Protein AF-A0A924GG78-F1 (afdb_monomer_lite)

Structure (mmCIF, N/CA/C/O backbone):
data_AF-A0A924GG78-F1
#
_entry.id   AF-A0A924GG78-F1
#
loop_
_atom_site.group_PDB
_atom_site.id
_atom_site.type_symbol
_atom_site.label_atom_id
_atom_site.label_alt_id
_atom_site.label_comp_id
_atom_site.label_asym_id
_atom_site.label_entity_id
_atom_site.label_seq_id
_atom_site.pdbx_PDB_ins_code
_atom_site.Cartn_x
_atom_site.Cartn_y
_atom_site.Cartn_z
_atom_site.occupancy
_atom_site.B_iso_or_equiv
_atom_site.auth_seq_id
_atom_site.auth_comp_id
_atom_site.auth_asym_id
_atom_site.auth_atom_id
_atom_site.pdbx_PDB_model_num
ATOM 1 N N . MET A 1 1 ? 16.341 5.506 -38.832 1.00 49.44 1 MET A N 1
ATOM 2 C CA . MET A 1 1 ? 14.931 5.636 -38.398 1.00 49.44 1 MET A CA 1
ATOM 3 C C . MET A 1 1 ? 14.822 6.978 -37.685 1.00 49.44 1 MET A C 1
ATOM 5 O O . MET A 1 1 ? 15.721 7.268 -36.912 1.00 49.44 1 MET A O 1
ATOM 9 N N . ARG A 1 2 ? 13.856 7.849 -38.013 1.00 48.38 2 ARG A N 1
ATOM 10 C CA . ARG A 1 2 ? 13.738 9.169 -37.355 1.00 48.38 2 ARG A CA 1
ATOM 11 C C . ARG A 1 2 ? 13.363 8.952 -35.881 1.00 48.38 2 ARG A C 1
ATOM 13 O O . ARG A 1 2 ? 12.399 8.233 -35.641 1.00 48.38 2 ARG A O 1
ATOM 20 N N . ASP A 1 3 ? 14.063 9.575 -34.930 1.00 56.94 3 ASP A N 1
ATOM 21 C CA . ASP A 1 3 ? 13.793 9.424 -33.482 1.00 56.94 3 ASP A CA 1
ATOM 22 C C . ASP A 1 3 ? 12.335 9.734 -33.102 1.00 56.94 3 ASP A C 1
ATOM 24 O O . ASP A 1 3 ? 11.775 9.101 -32.214 1.00 56.94 3 ASP A O 1
ATOM 28 N N . ALA A 1 4 ? 11.668 10.621 -33.850 1.00 57.78 4 ALA A N 1
ATOM 29 C CA . ALA A 1 4 ? 10.248 10.942 -33.684 1.00 57.78 4 ALA A CA 1
ATOM 30 C C . ALA A 1 4 ? 9.281 9.762 -33.935 1.00 57.78 4 ALA A C 1
ATOM 32 O O . ALA A 1 4 ? 8.120 9.830 -33.545 1.00 57.78 4 ALA A O 1
ATOM 33 N N . MET A 1 5 ? 9.734 8.693 -34.598 1.00 57.41 5 MET A N 1
ATOM 34 C CA . MET A 1 5 ? 8.952 7.476 -34.863 1.00 57.41 5 MET A CA 1
ATOM 35 C C . MET A 1 5 ? 9.349 6.316 -33.943 1.00 57.41 5 MET A C 1
ATOM 37 O O . MET A 1 5 ? 8.873 5.199 -34.137 1.00 57.41 5 MET A O 1
ATOM 41 N N . ASN A 1 6 ? 10.237 6.548 -32.969 1.00 53.75 6 ASN A N 1
ATOM 42 C CA . ASN A 1 6 ? 10.600 5.539 -31.988 1.00 53.75 6 ASN A CA 1
ATOM 43 C C . ASN A 1 6 ? 9.445 5.369 -30.975 1.00 53.75 6 ASN A C 1
ATOM 45 O O . ASN A 1 6 ? 9.173 6.295 -30.208 1.00 53.75 6 ASN A O 1
ATOM 49 N N . PRO A 1 7 ? 8.761 4.207 -30.928 1.00 53.41 7 PRO A N 1
ATOM 50 C CA . PRO A 1 7 ? 7.673 3.972 -29.976 1.00 53.41 7 PRO A CA 1
ATOM 51 C C . PRO A 1 7 ? 8.171 3.864 -28.525 1.00 53.41 7 PRO A C 1
ATOM 53 O O . PRO A 1 7 ? 7.373 3.922 -27.588 1.00 53.41 7 PRO A O 1
ATOM 56 N N . PHE A 1 8 ? 9.484 3.713 -28.323 1.00 53.38 8 PHE A N 1
ATOM 57 C CA . PHE A 1 8 ? 10.130 3.717 -27.019 1.00 53.38 8 PHE A CA 1
ATOM 58 C C . PHE A 1 8 ? 10.538 5.143 -26.650 1.00 53.38 8 PHE A C 1
ATOM 60 O O . PHE A 1 8 ? 11.689 5.535 -26.822 1.00 53.38 8 PHE A O 1
ATOM 67 N N . ASN A 1 9 ? 9.596 5.917 -26.111 1.00 54.75 9 ASN A N 1
ATOM 68 C CA . ASN A 1 9 ? 9.922 7.167 -25.431 1.00 54.75 9 ASN A CA 1
ATOM 69 C C . ASN A 1 9 ? 10.276 6.865 -23.966 1.00 54.75 9 ASN A C 1
ATOM 71 O O . ASN A 1 9 ? 9.388 6.473 -23.201 1.00 54.75 9 ASN A O 1
ATOM 75 N N . PRO A 1 10 ? 11.544 7.018 -23.537 1.00 49.84 10 PRO A N 1
ATOM 76 C CA . PRO A 1 10 ? 11.934 6.793 -22.152 1.00 49.84 10 PRO A CA 1
ATOM 77 C C . PRO A 1 10 ? 11.425 7.939 -21.264 1.00 49.84 10 PRO A C 1
ATOM 79 O O . PRO A 1 10 ? 12.149 8.875 -20.945 1.00 49.84 10 PRO A O 1
ATOM 82 N N . GLY A 1 11 ? 10.160 7.856 -20.852 1.00 55.19 11 GLY A N 1
ATOM 83 C CA . GLY A 1 11 ? 9.582 8.629 -19.752 1.00 55.19 11 GLY A CA 1
ATOM 84 C C . GLY A 1 11 ? 9.510 7.782 -18.480 1.00 55.19 11 GLY A C 1
ATOM 85 O O . GLY A 1 11 ? 9.320 6.565 -18.541 1.00 55.19 11 GLY A O 1
ATOM 86 N N . SER A 1 12 ? 9.660 8.395 -17.305 1.00 55.97 12 SER A N 1
ATOM 87 C CA . SER A 1 12 ? 9.507 7.696 -16.025 1.00 55.97 12 SER A CA 1
ATOM 88 C C . SER A 1 12 ? 8.058 7.232 -15.837 1.00 55.97 12 SER A C 1
ATOM 90 O O . SER A 1 12 ? 7.197 8.002 -15.425 1.00 55.97 12 SER A O 1
ATOM 92 N N . GLY A 1 13 ? 7.785 5.963 -16.145 1.00 55.38 13 GLY A N 1
ATOM 93 C CA . GLY A 1 13 ? 6.485 5.336 -15.894 1.00 55.38 13 GLY A CA 1
ATOM 94 C C . GLY A 1 13 ? 5.434 5.524 -16.991 1.00 55.38 13 GLY A C 1
ATOM 95 O O . GLY A 1 13 ? 4.329 5.004 -16.827 1.00 55.38 13 GLY A O 1
ATOM 96 N N . THR A 1 14 ? 5.765 6.186 -18.105 1.00 58.00 14 THR A N 1
ATOM 97 C CA . THR A 1 14 ? 4.874 6.274 -19.269 1.00 58.00 14 THR A CA 1
ATOM 98 C C . THR A 1 14 ? 4.677 4.877 -19.865 1.00 58.00 14 THR A C 1
ATOM 100 O O . THR A 1 14 ? 5.670 4.213 -20.180 1.00 58.00 14 THR A O 1
ATOM 103 N N . PRO A 1 15 ? 3.431 4.388 -19.997 1.00 57.72 15 PRO A N 1
ATOM 104 C CA . PRO A 1 15 ? 3.185 3.090 -20.602 1.00 57.72 15 PRO A CA 1
ATOM 105 C C . PRO A 1 15 ? 3.613 3.123 -22.081 1.00 57.72 15 PRO A C 1
ATOM 107 O O . PRO A 1 15 ? 3.179 4.013 -22.812 1.00 57.72 15 PRO A O 1
ATOM 110 N N . PRO A 1 16 ? 4.466 2.189 -22.536 1.00 62.16 16 PRO A N 1
ATOM 111 C CA . PRO A 1 16 ? 4.770 2.040 -23.947 1.00 62.16 16 PRO A CA 1
ATOM 112 C C . PRO A 1 16 ? 3.518 1.543 -24.685 1.00 62.16 16 PRO A C 1
ATOM 114 O O . PRO A 1 16 ? 2.665 0.895 -24.071 1.00 62.16 16 PRO A O 1
ATOM 117 N N . PRO A 1 17 ? 3.419 1.776 -26.004 1.00 59.88 17 PRO A N 1
ATOM 118 C CA . PRO A 1 17 ? 2.307 1.273 -26.811 1.00 59.88 17 PRO A CA 1
ATOM 119 C C . PRO A 1 17 ? 2.186 -0.262 -26.781 1.00 59.88 17 PRO A C 1
ATOM 121 O O . PRO A 1 17 ? 1.102 -0.785 -27.015 1.00 59.88 17 PRO A O 1
ATOM 124 N N . ALA A 1 18 ? 3.263 -0.986 -26.445 1.00 64.44 18 ALA A N 1
ATOM 125 C CA . ALA A 1 18 ? 3.229 -2.421 -26.174 1.00 64.44 18 ALA A CA 1
ATOM 126 C C . ALA A 1 18 ? 4.233 -2.830 -25.075 1.00 64.44 18 ALA A C 1
ATOM 128 O O . ALA A 1 18 ? 5.380 -2.382 -25.064 1.00 64.44 18 ALA A O 1
ATOM 129 N N . LEU A 1 19 ? 3.811 -3.723 -24.172 1.00 71.00 19 LEU A N 1
ATOM 130 C CA . LEU A 1 19 ? 4.639 -4.387 -23.150 1.00 71.00 19 LEU A CA 1
ATOM 131 C C . LEU A 1 19 ? 5.096 -5.764 -23.669 1.00 71.00 19 LEU A C 1
ATOM 133 O O . LEU A 1 19 ? 4.691 -6.803 -23.160 1.00 71.00 19 LEU A O 1
ATOM 137 N N . VAL A 1 20 ? 5.904 -5.776 -24.731 1.00 74.88 20 VAL A N 1
ATOM 138 C CA . VAL A 1 20 ? 6.334 -7.028 -25.380 1.00 74.88 20 VAL A CA 1
ATOM 139 C C . VAL A 1 20 ? 7.289 -7.814 -24.474 1.00 74.88 20 VAL A C 1
ATOM 141 O O . VAL A 1 20 ? 8.212 -7.240 -23.893 1.00 74.88 20 VAL A O 1
ATOM 144 N N . GLY A 1 21 ? 7.088 -9.132 -24.376 1.00 80.19 21 GLY A N 1
ATOM 145 C CA . GLY A 1 21 ? 8.007 -10.047 -23.691 1.00 80.19 21 GLY A CA 1
ATOM 146 C C . GLY A 1 21 ? 7.932 -10.011 -22.163 1.00 80.19 21 GLY A C 1
ATOM 147 O O . GLY A 1 21 ? 8.857 -10.479 -21.508 1.00 80.19 21 GLY A O 1
ATOM 148 N N . ARG A 1 22 ? 6.859 -9.443 -21.593 1.00 87.38 22 ARG A N 1
ATOM 149 C CA . ARG A 1 22 ? 6.605 -9.389 -20.138 1.00 87.38 22 ARG A CA 1
ATOM 150 C C . ARG A 1 22 ? 5.414 -10.238 -19.694 1.00 87.38 22 ARG A C 1
ATOM 152 O O . ARG A 1 22 ? 4.927 -10.101 -18.572 1.00 87.38 22 ARG A O 1
ATOM 159 N N . ASP A 1 23 ? 4.925 -11.095 -20.586 1.00 88.50 23 ASP A N 1
ATOM 160 C CA . ASP A 1 23 ? 3.733 -11.911 -20.356 1.00 88.50 23 ASP A CA 1
ATOM 161 C C . ASP A 1 23 ? 3.942 -12.920 -19.226 1.00 88.50 23 ASP A C 1
ATOM 163 O O . ASP A 1 23 ? 3.011 -13.195 -18.476 1.00 88.50 23 ASP 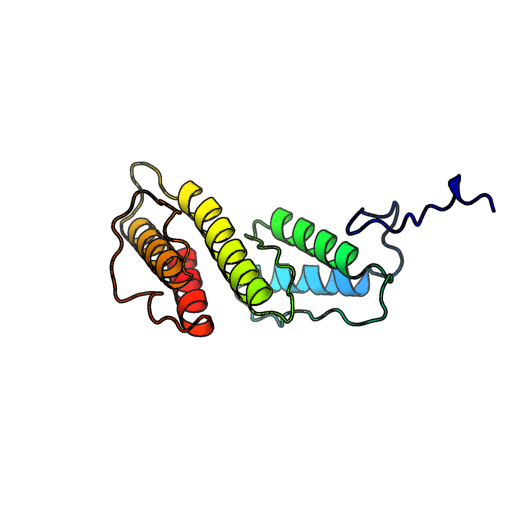A O 1
ATOM 167 N N . GLN A 1 24 ? 5.167 -13.424 -19.047 1.00 92.25 24 GLN A N 1
ATOM 168 C CA . GLN A 1 24 ? 5.485 -14.364 -17.971 1.00 92.25 24 GLN A CA 1
ATOM 169 C C . GLN A 1 24 ? 5.362 -13.709 -16.592 1.00 92.25 24 GLN A C 1
ATOM 171 O O . GLN A 1 24 ? 4.697 -14.258 -15.714 1.00 92.25 24 GLN A O 1
ATOM 176 N N . GLU A 1 25 ? 5.947 -12.524 -16.390 1.00 93.69 25 GLU A N 1
ATOM 177 C CA . GLU A 1 25 ? 5.845 -11.805 -15.118 1.00 93.69 25 GLU A CA 1
ATOM 178 C C . GLU A 1 25 ? 4.409 -11.356 -14.842 1.00 93.69 25 GLU A C 1
ATOM 180 O O . GLU A 1 25 ? 3.937 -11.437 -13.710 1.00 93.69 25 GLU A O 1
ATOM 185 N N . LEU A 1 26 ? 3.697 -10.910 -15.876 1.00 93.75 26 LEU A N 1
ATOM 186 C CA . LEU A 1 26 ? 2.296 -10.520 -15.763 1.00 93.75 26 LEU A CA 1
ATOM 187 C C . LEU A 1 26 ? 1.389 -11.711 -15.416 1.00 93.75 26 LEU A C 1
ATOM 189 O O . LEU A 1 26 ? 0.573 -11.596 -14.507 1.00 93.75 26 LEU A O 1
ATOM 193 N N . THR A 1 27 ? 1.585 -12.865 -16.054 1.00 94.56 27 THR A N 1
ATOM 194 C CA . THR A 1 27 ? 0.839 -14.100 -15.748 1.00 94.56 27 THR A CA 1
ATOM 195 C C . THR A 1 27 ? 1.142 -14.595 -14.334 1.00 94.56 27 THR A C 1
ATOM 197 O O . THR A 1 27 ? 0.236 -14.981 -13.601 1.00 94.56 27 THR A O 1
ATOM 200 N N . ALA A 1 28 ? 2.408 -14.544 -13.904 1.00 94.56 28 ALA A N 1
ATOM 201 C CA . ALA A 1 28 ? 2.782 -14.903 -12.536 1.00 94.56 28 ALA A CA 1
ATOM 202 C C . ALA A 1 28 ? 2.103 -13.995 -11.495 1.00 94.56 28 ALA A C 1
ATOM 204 O O . ALA A 1 28 ? 1.694 -14.469 -10.433 1.00 94.56 28 ALA A O 1
ATOM 205 N N . PHE A 1 29 ? 1.947 -12.706 -11.811 1.00 95.94 29 PHE A N 1
ATOM 206 C CA . PHE A 1 29 ? 1.222 -11.767 -10.963 1.00 95.94 29 PHE A CA 1
ATOM 207 C C . PHE A 1 29 ? -0.292 -12.028 -10.950 1.00 95.94 29 PHE A C 1
ATOM 209 O O . PHE A 1 29 ? -0.903 -11.948 -9.888 1.00 95.94 29 PHE A O 1
ATOM 216 N N . ASP A 1 30 ? -0.896 -12.417 -12.074 1.00 95.12 30 ASP A N 1
ATOM 217 C CA . ASP A 1 30 ? -2.314 -12.811 -12.109 1.00 95.12 30 ASP A CA 1
ATOM 218 C C . ASP A 1 30 ? -2.575 -14.037 -11.223 1.00 95.12 30 ASP A C 1
ATOM 220 O O . ASP A 1 30 ? -3.512 -14.046 -10.425 1.00 95.12 30 ASP A O 1
ATOM 224 N N . VAL A 1 31 ? -1.688 -15.037 -11.277 1.00 94.94 31 VAL A N 1
ATOM 225 C CA . VAL A 1 31 ? -1.750 -16.210 -10.391 1.00 94.94 31 VAL A CA 1
ATOM 226 C C . VAL A 1 31 ? -1.610 -15.802 -8.921 1.00 94.94 31 VAL A C 1
ATOM 228 O O . VAL A 1 31 ? -2.278 -16.370 -8.056 1.00 94.94 31 VAL A O 1
ATOM 231 N N . LEU A 1 32 ? -0.760 -14.820 -8.599 1.00 95.25 32 LEU A N 1
ATOM 232 C CA . LEU A 1 32 ? -0.651 -14.281 -7.238 1.00 95.25 32 LEU A CA 1
ATOM 233 C C . LEU A 1 32 ? -1.978 -13.659 -6.775 1.00 95.25 32 LEU A C 1
ATOM 235 O O . LEU A 1 32 ? -2.406 -13.919 -5.644 1.00 95.25 32 LEU A O 1
ATOM 239 N N . ILE A 1 33 ? -2.623 -12.869 -7.638 1.00 94.19 33 ILE A N 1
ATOM 240 C CA . ILE A 1 33 ? -3.924 -12.257 -7.352 1.00 94.19 33 ILE A CA 1
ATOM 241 C C . ILE A 1 33 ? -4.955 -13.345 -7.0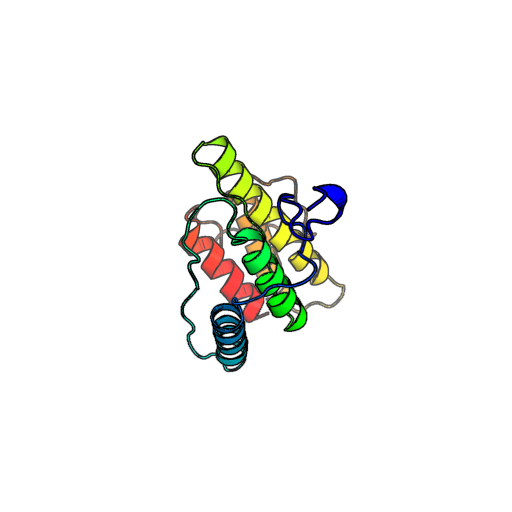49 1.00 94.19 33 ILE A C 1
ATOM 243 O O . ILE A 1 33 ? -5.579 -13.330 -5.985 1.00 94.19 33 ILE A O 1
ATOM 247 N N . GLU A 1 34 ? -5.084 -14.321 -7.947 1.00 93.81 34 GLU A N 1
ATOM 248 C CA . GLU A 1 34 ? -6.056 -15.406 -7.826 1.00 93.81 34 GLU A CA 1
ATOM 249 C C . GLU A 1 34 ? -5.825 -16.224 -6.549 1.00 93.81 34 GLU A C 1
ATOM 251 O O . GLU A 1 34 ? -6.746 -16.437 -5.761 1.00 93.81 34 GLU A O 1
ATOM 256 N N . ARG A 1 35 ? -4.581 -16.623 -6.265 1.00 93.94 35 ARG A N 1
ATOM 257 C CA . ARG A 1 35 ? -4.255 -17.378 -5.044 1.00 93.94 35 ARG A CA 1
ATOM 258 C C . ARG A 1 35 ? -4.654 -16.634 -3.775 1.00 93.94 35 ARG A C 1
ATOM 260 O O . ARG A 1 35 ? -5.243 -17.242 -2.883 1.00 93.94 35 ARG A O 1
ATOM 267 N N . THR A 1 36 ? -4.360 -15.339 -3.710 1.00 90.00 36 THR A N 1
ATOM 268 C CA . THR A 1 36 ? -4.701 -14.508 -2.549 1.00 90.00 36 THR A CA 1
ATOM 269 C C . THR A 1 36 ? -6.216 -14.406 -2.366 1.00 90.00 36 THR A C 1
ATOM 271 O O . THR A 1 36 ? -6.680 -14.446 -1.232 1.00 90.00 36 THR A O 1
ATOM 274 N N . SER A 1 37 ? -6.998 -14.368 -3.454 1.00 88.56 37 SER A N 1
ATOM 275 C CA . SER A 1 37 ? -8.470 -14.375 -3.371 1.00 88.56 37 SER A CA 1
ATOM 276 C C . SER A 1 37 ? -9.049 -15.661 -2.763 1.00 88.56 37 SER A C 1
ATOM 278 O O . SER A 1 37 ? -10.125 -15.635 -2.177 1.00 88.56 37 SER A O 1
ATOM 280 N N . PHE A 1 38 ? -8.302 -16.768 -2.820 1.00 90.38 38 PHE A N 1
ATOM 281 C CA . PHE A 1 38 ? -8.634 -18.030 -2.152 1.00 90.38 38 PHE A CA 1
ATOM 282 C C . PHE A 1 38 ? -7.969 -18.184 -0.776 1.00 90.38 38 PHE A C 1
ATOM 284 O O . PHE A 1 38 ? -7.849 -19.307 -0.279 1.00 90.38 38 PHE A O 1
ATOM 291 N N . SER A 1 39 ? -7.472 -17.093 -0.183 1.00 87.00 39 SER A N 1
ATOM 292 C CA . SER A 1 39 ? -6.705 -17.097 1.073 1.00 87.00 39 SER A CA 1
ATOM 293 C C . SER A 1 39 ? -5.509 -18.056 1.046 1.00 87.00 39 SER A C 1
ATOM 295 O O . SER A 1 39 ? -5.076 -18.575 2.076 1.00 87.00 39 SER A O 1
ATOM 297 N N . ARG A 1 40 ? -4.962 -18.327 -0.148 1.00 87.88 40 ARG A N 1
ATOM 298 C CA . ARG A 1 40 ? -3.793 -19.191 -0.318 1.00 87.88 40 ARG A CA 1
ATOM 299 C C . ARG A 1 40 ? -2.528 -18.342 -0.276 1.00 87.88 40 ARG A C 1
ATOM 301 O O . ARG A 1 40 ? -2.477 -17.297 -0.924 1.00 87.88 40 ARG A O 1
ATOM 308 N N . PRO A 1 41 ? -1.462 -18.811 0.395 1.00 81.75 41 PRO A N 1
ATOM 309 C CA . PRO A 1 41 ? -0.220 -18.060 0.476 1.00 81.75 41 PRO A CA 1
ATOM 310 C C . PRO A 1 41 ? 0.371 -17.823 -0.921 1.00 81.75 41 PRO A C 1
ATOM 312 O O . PRO A 1 41 ? 0.466 -18.741 -1.749 1.00 81.75 41 PRO A O 1
ATOM 315 N N . GLY A 1 42 ? 0.780 -16.581 -1.172 1.00 80.31 42 GLY A N 1
ATOM 316 C CA . GLY A 1 42 ? 1.502 -16.140 -2.361 1.00 80.31 42 GLY A CA 1
ATOM 317 C C . GLY A 1 42 ? 2.861 -15.564 -1.969 1.00 80.31 42 GLY A C 1
ATOM 318 O O . GLY A 1 42 ? 3.000 -14.949 -0.915 1.00 80.31 42 GLY A O 1
ATOM 319 N N . ARG A 1 43 ? 3.884 -15.777 -2.801 1.00 83.50 43 ARG A N 1
ATOM 320 C CA . ARG A 1 43 ? 5.191 -15.133 -2.617 1.00 83.50 43 ARG A CA 1
ATOM 321 C C . ARG A 1 43 ? 5.200 -13.808 -3.365 1.00 83.50 43 ARG A C 1
ATOM 323 O O . ARG A 1 43 ? 4.883 -13.792 -4.548 1.00 83.50 43 ARG A O 1
ATOM 330 N N . GLY A 1 44 ? 5.597 -12.730 -2.693 1.00 86.62 44 GLY A N 1
ATOM 331 C CA . GLY A 1 44 ? 5.817 -11.441 -3.347 1.00 86.62 44 GLY A CA 1
ATOM 332 C C . GLY A 1 44 ? 6.817 -11.549 -4.505 1.00 86.62 44 GLY A C 1
ATOM 333 O O . GLY A 1 44 ? 7.675 -12.434 -4.528 1.00 86.62 44 GLY A O 1
ATOM 334 N N . MET A 1 45 ? 6.700 -10.644 -5.473 1.00 92.44 45 MET A N 1
ATOM 335 C CA . MET A 1 45 ? 7.552 -10.617 -6.661 1.00 92.44 45 MET A CA 1
ATOM 336 C C . MET A 1 45 ? 8.617 -9.527 -6.542 1.00 92.44 45 MET A C 1
ATOM 338 O O . MET A 1 45 ? 8.318 -8.397 -6.165 1.00 92.44 45 MET A O 1
ATOM 342 N N . VAL A 1 46 ? 9.855 -9.850 -6.923 1.00 92.38 46 VAL A N 1
ATOM 343 C CA . VAL A 1 46 ? 10.959 -8.884 -7.014 1.00 92.38 46 VAL A CA 1
ATOM 344 C C . VAL A 1 46 ? 11.440 -8.830 -8.458 1.00 92.38 46 VAL A C 1
ATOM 346 O O . VAL A 1 46 ? 11.948 -9.814 -8.989 1.00 92.38 46 VAL A O 1
ATOM 349 N N . LEU A 1 47 ? 11.285 -7.669 -9.095 1.00 91.31 47 LEU A N 1
ATOM 350 C CA . LEU A 1 47 ? 11.723 -7.446 -10.471 1.00 91.31 47 LEU A CA 1
ATOM 351 C C . LEU A 1 47 ? 13.148 -6.889 -10.490 1.00 91.31 47 LEU A C 1
ATOM 353 O O . LEU A 1 47 ? 13.403 -5.784 -10.006 1.00 91.31 47 LEU A O 1
ATOM 357 N N . THR A 1 48 ? 14.075 -7.622 -11.099 1.00 91.00 48 THR A N 1
ATOM 358 C CA . THR A 1 48 ? 15.485 -7.226 -11.229 1.00 91.00 48 THR A CA 1
ATOM 359 C C . THR A 1 48 ? 15.857 -6.963 -12.693 1.00 91.00 48 THR A C 1
ATOM 361 O O . THR A 1 48 ? 15.101 -7.272 -13.613 1.00 91.00 48 THR A O 1
ATOM 364 N N . GLY A 1 49 ? 16.989 -6.291 -12.928 1.00 89.19 49 GLY A N 1
ATOM 365 C CA . GLY A 1 49 ? 17.505 -6.007 -14.275 1.00 89.19 49 GLY A CA 1
ATOM 366 C C . GLY A 1 49 ? 18.054 -4.590 -14.448 1.00 89.19 49 GLY A C 1
ATOM 367 O O . GLY A 1 49 ? 17.946 -3.749 -13.551 1.00 89.19 49 GLY A O 1
ATOM 368 N N . LEU A 1 50 ? 18.612 -4.302 -15.625 1.00 89.81 50 LEU A N 1
ATOM 369 C CA . LEU A 1 50 ? 19.285 -3.033 -15.944 1.00 89.81 50 LEU A CA 1
ATOM 370 C C . LEU A 1 50 ? 18.346 -1.811 -15.907 1.00 89.81 50 LEU A C 1
ATOM 372 O O . LEU A 1 50 ? 17.116 -1.928 -15.957 1.00 89.81 50 LEU A O 1
ATOM 376 N N . ARG A 1 51 ? 18.906 -0.602 -15.785 1.00 83.12 51 ARG A N 1
ATOM 377 C CA . ARG A 1 51 ? 18.129 0.649 -15.877 1.00 83.12 51 ARG A CA 1
ATOM 378 C C . ARG A 1 51 ? 17.509 0.767 -17.275 1.00 83.12 51 ARG A C 1
ATOM 380 O O . ARG A 1 51 ? 18.130 0.395 -18.258 1.00 83.12 51 ARG A O 1
ATOM 387 N N . GLY A 1 52 ? 16.283 1.283 -17.357 1.00 81.69 52 GLY A N 1
ATOM 388 C CA . GLY A 1 52 ? 15.615 1.541 -18.640 1.00 81.69 52 GLY A CA 1
ATOM 389 C C . GLY A 1 52 ? 14.877 0.350 -19.261 1.00 81.69 52 GLY A C 1
ATOM 390 O O . GLY A 1 52 ? 14.107 0.556 -20.185 1.00 81.69 52 GLY A O 1
ATOM 391 N N . VAL A 1 53 ? 14.988 -0.869 -18.716 1.00 84.81 53 VAL A N 1
ATOM 392 C CA . VAL A 1 53 ? 14.320 -2.075 -19.270 1.00 84.81 53 VAL A CA 1
ATOM 393 C C . VAL A 1 53 ? 12.805 -2.164 -19.000 1.00 84.81 53 VAL A C 1
ATOM 395 O O . VAL A 1 53 ? 12.205 -3.226 -19.161 1.00 84.81 53 VAL A O 1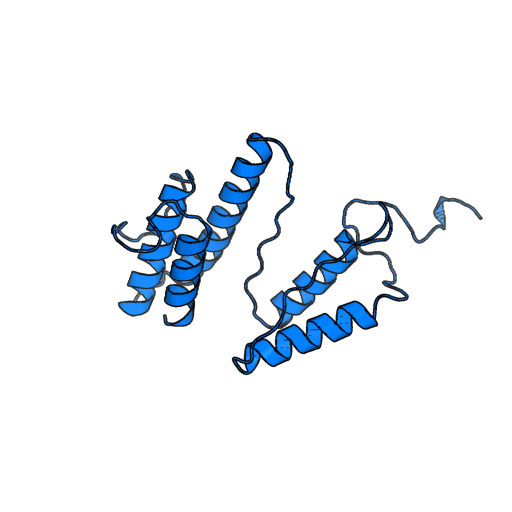
ATOM 398 N N . GLY A 1 54 ? 12.180 -1.083 -18.521 1.00 86.75 54 GLY A N 1
ATOM 399 C CA . GLY A 1 54 ? 10.731 -1.030 -18.285 1.00 86.75 54 GLY A CA 1
ATOM 400 C C . GLY A 1 54 ? 10.235 -1.612 -16.954 1.00 86.75 54 GLY A C 1
ATOM 401 O O . GLY A 1 54 ? 9.040 -1.841 -16.814 1.00 86.75 54 GLY A O 1
ATOM 402 N N . LYS A 1 55 ? 11.096 -1.822 -15.946 1.00 91.62 55 LYS A N 1
ATOM 403 C CA . LYS A 1 55 ? 10.667 -2.377 -14.639 1.00 91.62 55 LYS A CA 1
ATOM 404 C C . LYS A 1 55 ? 9.547 -1.564 -13.975 1.00 91.62 55 LYS A C 1
ATOM 406 O O . LYS A 1 55 ? 8.558 -2.134 -13.536 1.00 91.62 55 LYS A O 1
ATOM 411 N N . THR A 1 56 ? 9.666 -0.236 -13.947 1.00 89.50 56 THR A N 1
ATOM 412 C CA . THR A 1 56 ? 8.635 0.652 -13.375 1.00 89.50 56 THR A CA 1
ATOM 413 C C . THR A 1 56 ? 7.329 0.596 -14.166 1.00 89.50 56 THR A C 1
ATOM 415 O O . THR A 1 56 ? 6.250 0.617 -13.585 1.00 89.50 56 THR A O 1
ATOM 418 N N . VAL A 1 57 ? 7.411 0.471 -15.492 1.00 89.12 57 VAL A N 1
ATOM 419 C CA . VAL A 1 57 ? 6.233 0.282 -16.349 1.00 89.12 57 VAL A CA 1
ATOM 420 C C . VAL A 1 57 ? 5.535 -1.037 -16.012 1.00 89.12 57 VAL A C 1
ATOM 422 O O . VAL A 1 57 ? 4.312 -1.067 -15.896 1.00 89.12 57 VAL A O 1
ATOM 425 N N . LEU A 1 58 ? 6.306 -2.110 -15.818 1.00 91.56 58 LEU A N 1
ATOM 426 C CA . LEU A 1 58 ? 5.780 -3.417 -15.439 1.00 91.56 58 LEU A CA 1
ATOM 427 C C . LEU A 1 58 ? 5.115 -3.383 -14.053 1.00 91.56 58 LEU A C 1
ATOM 429 O O . LEU A 1 58 ? 3.987 -3.849 -13.925 1.00 91.56 58 LEU A O 1
ATOM 433 N N . LEU A 1 59 ? 5.736 -2.741 -13.053 1.00 93.56 59 LEU A N 1
ATOM 434 C CA . LEU A 1 59 ? 5.112 -2.511 -11.740 1.00 93.56 59 LEU A CA 1
ATOM 435 C C . LEU A 1 59 ? 3.804 -1.716 -11.853 1.00 93.56 59 LEU A C 1
ATOM 437 O O . LEU A 1 59 ? 2.820 -2.059 -11.206 1.00 93.56 59 LEU A O 1
ATOM 441 N N . ASN A 1 60 ? 3.753 -0.697 -12.715 1.00 91.69 60 ASN A N 1
ATOM 442 C CA . ASN A 1 60 ? 2.526 0.063 -12.960 1.00 91.69 60 ASN A CA 1
ATOM 443 C C . ASN A 1 60 ? 1.423 -0.792 -13.601 1.00 91.69 60 ASN A C 1
ATOM 445 O O . ASN A 1 60 ? 0.249 -0.598 -13.288 1.00 91.69 60 ASN A O 1
ATOM 449 N N . GLN A 1 61 ? 1.773 -1.726 -14.489 1.00 93.12 61 GLN A N 1
ATOM 450 C CA . GLN A 1 61 ? 0.806 -2.657 -15.072 1.00 93.12 61 GLN A CA 1
ATOM 451 C C . GLN A 1 61 ? 0.303 -3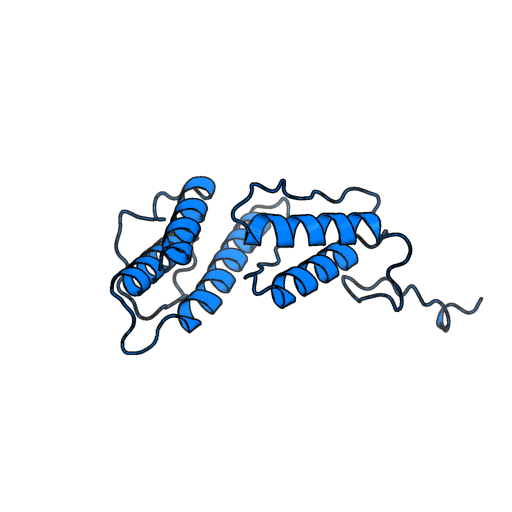.666 -14.034 1.00 93.12 61 GLN A C 1
ATOM 453 O O . GLN A 1 61 ? -0.901 -3.894 -13.963 1.00 93.12 61 GLN A O 1
ATOM 458 N N . MET A 1 62 ? 1.193 -4.216 -13.203 1.00 95.12 62 MET A N 1
ATOM 459 C CA . MET A 1 62 ? 0.814 -5.070 -12.073 1.00 95.12 62 MET A CA 1
ATOM 460 C C . MET A 1 62 ? -0.125 -4.323 -11.119 1.00 95.12 62 MET A C 1
ATOM 462 O O . MET A 1 62 ? -1.208 -4.816 -10.822 1.00 95.12 62 MET A O 1
ATOM 466 N N . ARG A 1 63 ? 0.205 -3.081 -10.737 1.00 93.00 63 ARG A N 1
ATOM 467 C CA . ARG A 1 63 ? -0.670 -2.227 -9.917 1.00 93.00 63 ARG A CA 1
ATOM 468 C C . ARG A 1 63 ? -2.074 -2.108 -10.513 1.00 93.00 63 ARG A C 1
ATOM 470 O O . ARG A 1 63 ? -3.039 -2.383 -9.815 1.00 93.00 63 ARG A O 1
ATOM 477 N N . ARG A 1 64 ? -2.191 -1.777 -11.806 1.00 93.69 64 ARG A N 1
ATOM 478 C CA . ARG A 1 64 ? -3.495 -1.682 -12.491 1.00 93.69 64 ARG A CA 1
ATOM 479 C C . ARG A 1 64 ? -4.298 -2.982 -12.422 1.00 93.69 64 ARG A C 1
ATOM 481 O O . ARG A 1 64 ? -5.511 -2.932 -12.257 1.00 93.69 64 ARG A O 1
ATOM 488 N N . ARG A 1 65 ? -3.644 -4.141 -12.548 1.00 95.12 65 ARG A N 1
ATOM 489 C CA . ARG A 1 65 ? -4.310 -5.450 -12.442 1.00 95.12 65 ARG A CA 1
ATOM 490 C C . ARG A 1 65 ? -4.773 -5.750 -11.019 1.00 95.12 65 ARG A C 1
ATOM 492 O O . ARG A 1 65 ? -5.889 -6.220 -10.842 1.00 95.12 65 ARG A O 1
ATOM 499 N N . ALA A 1 66 ? -3.957 -5.425 -10.018 1.00 94.06 66 ALA A N 1
ATOM 500 C CA . ALA A 1 66 ? -4.339 -5.559 -8.615 1.00 94.06 66 ALA A CA 1
ATOM 501 C C . ALA A 1 66 ? -5.528 -4.648 -8.268 1.00 94.06 66 ALA A C 1
ATOM 503 O O . ALA A 1 66 ? -6.500 -5.109 -7.679 1.00 94.06 66 ALA A O 1
ATOM 504 N N . GLU A 1 67 ? -5.501 -3.385 -8.702 1.00 91.69 67 GLU A N 1
ATOM 505 C CA . GLU A 1 67 ? -6.622 -2.448 -8.537 1.00 91.69 67 GLU A CA 1
ATOM 506 C C . GLU A 1 67 ? -7.898 -2.953 -9.228 1.00 91.69 67 GLU A C 1
ATOM 508 O O . GLU A 1 67 ? -8.974 -2.904 -8.635 1.00 91.69 67 GLU A O 1
ATOM 513 N N . ALA A 1 68 ? -7.786 -3.499 -10.446 1.00 93.44 68 ALA A N 1
ATOM 514 C CA . ALA A 1 68 ? -8.913 -4.113 -11.153 1.00 93.44 68 ALA A CA 1
ATOM 515 C C . ALA A 1 68 ? -9.474 -5.349 -10.424 1.00 93.44 68 ALA A C 1
ATOM 517 O O . ALA A 1 68 ? -10.668 -5.620 -10.510 1.00 93.44 68 ALA A O 1
ATOM 518 N N . ALA A 1 69 ? -8.636 -6.061 -9.668 1.00 92.88 69 ALA A N 1
ATOM 519 C CA . ALA A 1 69 ? -9.032 -7.155 -8.783 1.00 92.88 69 ALA A CA 1
ATOM 520 C C . ALA A 1 69 ? -9.517 -6.681 -7.395 1.00 92.88 69 ALA A C 1
ATOM 522 O O . ALA A 1 69 ? -9.700 -7.494 -6.490 1.00 92.88 69 ALA A O 1
ATOM 523 N N . GLY A 1 70 ? -9.707 -5.372 -7.198 1.00 88.56 70 GLY A N 1
ATOM 524 C CA . GLY A 1 70 ? -10.215 -4.791 -5.954 1.00 88.56 70 GLY A CA 1
ATOM 525 C C . GLY A 1 70 ? -9.171 -4.628 -4.848 1.00 88.56 70 GLY A C 1
ATOM 526 O O . GLY A 1 70 ? -9.531 -4.261 -3.727 1.00 88.56 70 GLY A O 1
ATOM 527 N N . TRP A 1 71 ? -7.888 -4.870 -5.128 1.00 88.75 71 TRP A N 1
ATOM 528 C CA . TRP A 1 71 ? -6.837 -4.672 -4.135 1.00 88.75 71 TRP A CA 1
ATOM 529 C C . TRP A 1 71 ? -6.617 -3.190 -3.869 1.00 88.75 71 TRP A C 1
ATOM 531 O O . TRP A 1 71 ? -6.645 -2.345 -4.765 1.00 88.75 71 TRP A O 1
ATOM 541 N N . PHE A 1 72 ? -6.313 -2.885 -2.614 1.00 84.25 72 PHE A N 1
ATOM 542 C CA . PHE A 1 72 ? -5.750 -1.603 -2.246 1.00 84.25 72 PHE A CA 1
ATOM 543 C C . PHE A 1 72 ? -4.242 -1.616 -2.523 1.00 84.25 72 PHE A C 1
ATOM 545 O O . PHE A 1 72 ? -3.515 -2.449 -1.982 1.00 84.25 72 PHE A O 1
ATOM 552 N N . THR A 1 73 ? -3.767 -0.706 -3.375 1.00 87.12 73 THR A N 1
ATOM 553 C CA . THR A 1 73 ? -2.350 -0.635 -3.749 1.00 87.12 73 THR A CA 1
ATOM 554 C C . THR A 1 73 ? -1.719 0.671 -3.295 1.00 87.12 73 THR A C 1
ATOM 556 O O . THR A 1 73 ? -2.300 1.735 -3.484 1.00 87.12 73 THR A O 1
ATOM 559 N N . VAL A 1 74 ? -0.496 0.591 -2.771 1.00 83.94 74 VAL A N 1
ATOM 560 C CA . VAL A 1 74 ? 0.322 1.746 -2.384 1.00 83.94 74 VAL A CA 1
ATOM 561 C C . VAL A 1 74 ? 1.566 1.762 -3.263 1.00 83.94 74 VAL A C 1
ATOM 563 O O . VAL A 1 74 ? 2.281 0.763 -3.343 1.00 83.94 74 VAL A O 1
ATOM 566 N N . ASN A 1 75 ? 1.836 2.886 -3.930 1.00 85.12 75 ASN A N 1
ATOM 567 C CA . ASN A 1 75 ? 3.052 3.058 -4.721 1.00 85.12 75 ASN A CA 1
ATOM 568 C C . ASN A 1 75 ? 4.118 3.799 -3.908 1.00 85.12 75 ASN A C 1
ATOM 570 O O . ASN A 1 75 ? 3.859 4.873 -3.369 1.00 85.12 75 ASN A O 1
ATOM 574 N N . ILE A 1 76 ? 5.319 3.231 -3.839 1.00 85.25 76 ILE A N 1
ATOM 575 C CA . ILE A 1 76 ? 6.412 3.741 -3.015 1.00 85.25 76 ILE A CA 1
ATOM 576 C C . ILE A 1 76 ? 7.687 3.770 -3.852 1.00 85.25 76 ILE A C 1
ATOM 578 O O . ILE A 1 76 ? 8.136 2.744 -4.360 1.00 85.25 76 ILE A O 1
ATOM 582 N N . GLU A 1 77 ? 8.312 4.943 -3.933 1.00 85.31 77 GLU A N 1
ATOM 583 C CA . GLU A 1 77 ? 9.661 5.088 -4.471 1.00 85.31 77 GLU A CA 1
ATOM 584 C C . GLU A 1 77 ? 10.666 5.158 -3.318 1.00 85.31 77 GLU A C 1
ATOM 586 O O . GLU A 1 77 ? 10.704 6.119 -2.547 1.00 85.31 77 GLU A O 1
ATOM 591 N N . ALA A 1 78 ? 11.476 4.109 -3.177 1.00 84.19 78 ALA A N 1
ATOM 592 C CA . ALA A 1 78 ? 12.479 4.038 -2.126 1.00 84.19 78 ALA A CA 1
ATOM 593 C C . ALA A 1 78 ? 13.717 4.871 -2.489 1.00 84.19 78 ALA A C 1
ATOM 595 O O . ALA A 1 78 ? 14.319 4.692 -3.550 1.00 84.19 78 ALA A O 1
ATOM 596 N N . ARG A 1 79 ? 14.150 5.729 -1.561 1.00 85.12 79 ARG A N 1
ATOM 597 C CA . ARG A 1 79 ? 15.447 6.419 -1.612 1.00 85.12 79 ARG A CA 1
ATOM 598 C C . ARG A 1 79 ? 16.311 5.968 -0.437 1.00 85.12 79 ARG A C 1
ATOM 600 O O . ARG A 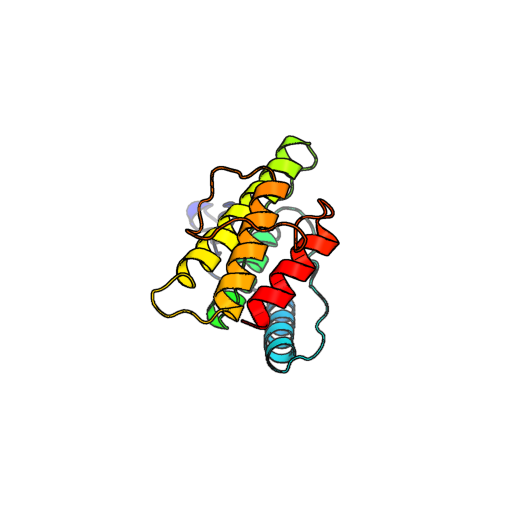1 79 ? 15.794 5.592 0.610 1.00 85.12 79 ARG A O 1
ATOM 607 N N . ARG A 1 80 ? 17.634 5.991 -0.624 1.00 83.94 80 ARG A N 1
ATOM 608 C CA . ARG A 1 80 ? 18.610 5.494 0.367 1.00 83.94 80 ARG A CA 1
ATOM 609 C C . ARG A 1 80 ? 18.901 6.476 1.506 1.00 83.94 80 ARG A C 1
ATOM 611 O O . ARG A 1 80 ? 19.607 6.116 2.439 1.00 83.94 80 ARG A O 1
ATOM 618 N N . ASP A 1 81 ? 18.408 7.705 1.418 1.00 87.12 81 ASP A N 1
ATOM 619 C CA . ASP A 1 81 ? 18.614 8.745 2.419 1.00 87.12 81 ASP A CA 1
ATOM 620 C C . ASP A 1 81 ? 17.506 8.754 3.485 1.00 87.12 81 ASP A C 1
ATOM 622 O O . ASP A 1 81 ? 16.424 8.188 3.312 1.00 87.12 81 ASP A O 1
ATOM 626 N N . ALA A 1 82 ? 17.767 9.430 4.608 1.00 79.94 82 ALA A N 1
ATOM 627 C CA . ALA A 1 82 ? 16.786 9.591 5.685 1.00 79.94 82 ALA A CA 1
ATOM 628 C C . ALA A 1 82 ? 15.490 10.264 5.191 1.00 79.94 82 ALA A C 1
ATOM 630 O O . ALA A 1 82 ? 14.392 9.867 5.585 1.00 79.94 82 ALA A O 1
ATOM 631 N N . ALA A 1 83 ? 15.614 11.223 4.266 1.00 82.81 83 ALA A N 1
ATOM 632 C CA . ALA A 1 83 ? 14.477 11.844 3.591 1.00 82.81 83 ALA A CA 1
ATOM 633 C C . ALA A 1 83 ? 13.627 10.815 2.822 1.00 82.81 83 ALA A C 1
ATOM 635 O O . ALA A 1 83 ? 12.400 10.892 2.843 1.00 82.81 83 ALA A O 1
ATOM 636 N N . GLY A 1 84 ? 14.266 9.822 2.201 1.00 83.06 84 GLY A N 1
ATOM 637 C CA . GLY A 1 84 ? 13.633 8.665 1.582 1.00 83.06 84 GLY A CA 1
ATOM 638 C C . GLY A 1 84 ? 12.805 7.832 2.539 1.00 83.06 84 GLY A C 1
ATOM 639 O O . GLY A 1 84 ? 11.633 7.586 2.276 1.00 83.06 84 GLY A O 1
ATOM 640 N N . SER A 1 85 ? 13.392 7.434 3.667 1.00 81.38 85 SER A N 1
ATOM 641 C CA . SER A 1 85 ? 12.684 6.660 4.697 1.00 81.38 85 SER A CA 1
ATOM 642 C C . SER A 1 85 ? 11.443 7.402 5.208 1.00 81.38 85 SER A C 1
ATOM 644 O O . SER A 1 85 ? 10.357 6.826 5.298 1.00 81.38 85 SER A O 1
ATOM 646 N N . PHE A 1 86 ? 11.564 8.709 5.455 1.00 81.69 86 PHE A N 1
ATOM 647 C CA . PHE A 1 86 ? 10.422 9.539 5.834 1.00 81.69 86 PHE A CA 1
ATOM 648 C C . PHE A 1 86 ? 9.368 9.631 4.719 1.00 81.69 86 PHE A C 1
ATOM 650 O O . PHE A 1 86 ? 8.174 9.511 4.988 1.00 81.69 86 PHE A O 1
ATOM 657 N N . ALA A 1 87 ? 9.788 9.792 3.460 1.00 83.06 87 ALA A N 1
ATOM 658 C CA . ALA A 1 87 ? 8.880 9.836 2.316 1.00 83.06 87 ALA A CA 1
ATOM 659 C C . ALA A 1 87 ? 8.091 8.526 2.146 1.00 83.06 87 ALA A C 1
ATOM 661 O O . ALA A 1 87 ? 6.885 8.576 1.911 1.00 83.06 87 ALA A O 1
ATOM 662 N N . VAL A 1 88 ? 8.742 7.374 2.339 1.00 84.56 88 VAL A N 1
ATOM 663 C CA . VAL A 1 88 ? 8.109 6.044 2.330 1.00 84.56 88 VAL A CA 1
ATOM 664 C C . VAL A 1 88 ? 7.027 5.952 3.406 1.00 84.56 88 VAL A C 1
ATOM 666 O O . VAL A 1 88 ? 5.882 5.623 3.097 1.00 84.56 88 VAL A O 1
ATOM 669 N N . ARG A 1 89 ? 7.365 6.294 4.659 1.00 82.94 89 ARG A N 1
ATOM 670 C CA . ARG A 1 89 ? 6.414 6.282 5.785 1.00 82.94 89 ARG A CA 1
ATOM 671 C C . ARG A 1 89 ? 5.228 7.205 5.518 1.00 82.94 89 ARG A C 1
ATOM 673 O O . ARG A 1 89 ? 4.079 6.807 5.677 1.00 82.94 89 ARG A O 1
ATOM 680 N N . LYS A 1 90 ? 5.498 8.418 5.034 1.00 82.75 90 LYS A N 1
ATOM 681 C CA . LYS A 1 90 ? 4.463 9.407 4.721 1.00 82.75 90 LYS A CA 1
ATOM 682 C C . LYS A 1 90 ? 3.530 8.951 3.598 1.00 82.75 90 LYS A C 1
ATOM 684 O O . LYS A 1 90 ? 2.324 9.163 3.705 1.00 82.75 90 LYS A O 1
ATOM 689 N N . ALA A 1 91 ? 4.068 8.353 2.535 1.00 84.81 91 ALA A N 1
ATOM 690 C CA . ALA A 1 91 ? 3.271 7.815 1.435 1.00 84.81 91 ALA A CA 1
ATOM 691 C C . ALA A 1 91 ? 2.364 6.677 1.921 1.00 84.81 91 ALA A C 1
ATOM 693 O O . ALA A 1 91 ? 1.162 6.707 1.669 1.00 84.81 91 ALA A O 1
ATOM 694 N N . LEU A 1 92 ? 2.916 5.738 2.695 1.00 85.38 92 LEU A N 1
ATOM 695 C CA . LEU A 1 92 ? 2.168 4.616 3.257 1.00 85.38 92 LEU A CA 1
ATOM 696 C C . LEU A 1 92 ? 1.000 5.083 4.136 1.00 85.38 92 LEU A C 1
ATOM 698 O O . LEU A 1 92 ? -0.142 4.697 3.892 1.00 85.38 92 LEU A O 1
ATOM 702 N N . ALA A 1 93 ? 1.271 5.965 5.101 1.00 84.38 93 ALA A N 1
ATOM 703 C CA . ALA A 1 93 ? 0.248 6.522 5.982 1.00 84.38 93 ALA A CA 1
ATOM 704 C C . ALA A 1 93 ? -0.865 7.237 5.201 1.00 84.38 93 ALA A C 1
ATOM 706 O O . ALA A 1 93 ? -2.054 7.030 5.441 1.00 84.38 93 ALA A O 1
ATOM 707 N N . ARG A 1 94 ? -0.484 8.074 4.226 1.00 83.94 94 ARG A N 1
ATOM 708 C CA . ARG A 1 94 ? -1.433 8.870 3.440 1.00 83.94 94 ARG A CA 1
ATOM 709 C C . ARG A 1 94 ? -2.374 8.000 2.617 1.00 83.94 94 ARG A C 1
ATOM 711 O O . ARG A 1 94 ? -3.573 8.275 2.607 1.00 83.94 94 ARG A O 1
ATOM 718 N N . GLU A 1 95 ? -1.846 6.983 1.946 1.00 85.31 95 GLU A N 1
ATOM 719 C CA . GLU A 1 95 ? -2.651 6.092 1.113 1.00 85.31 95 GLU A CA 1
ATOM 720 C C . GLU A 1 95 ? -3.584 5.229 1.972 1.00 85.31 95 GLU A C 1
ATOM 722 O O . GLU A 1 95 ? -4.784 5.163 1.693 1.00 85.31 95 GLU A O 1
ATOM 727 N N . ILE A 1 96 ? -3.077 4.616 3.054 1.00 85.12 96 ILE A N 1
ATOM 728 C CA . ILE A 1 96 ? -3.911 3.798 3.954 1.00 85.12 96 ILE A CA 1
ATOM 729 C C . ILE A 1 96 ? -5.030 4.659 4.536 1.00 85.12 96 ILE A C 1
ATOM 731 O O . ILE A 1 96 ? -6.193 4.262 4.522 1.00 85.12 96 ILE A O 1
ATOM 735 N N . ALA A 1 97 ? -4.711 5.873 4.977 1.00 84.25 97 ALA A N 1
ATOM 736 C CA . ALA A 1 97 ? -5.707 6.792 5.491 1.00 84.25 97 ALA A CA 1
ATOM 737 C C . ALA A 1 97 ? -6.753 7.208 4.457 1.00 84.25 97 ALA A C 1
ATOM 739 O O . ALA A 1 97 ? -7.933 7.307 4.783 1.00 84.25 97 ALA A O 1
ATOM 740 N N . ALA A 1 98 ? -6.346 7.473 3.212 1.00 83.50 98 ALA A N 1
ATOM 741 C CA . ALA A 1 98 ? -7.278 7.815 2.143 1.00 83.50 98 ALA A CA 1
ATOM 742 C C . ALA A 1 98 ? -8.304 6.693 1.932 1.00 83.50 98 ALA A C 1
ATOM 744 O O . ALA A 1 98 ? -9.503 6.963 1.831 1.00 83.50 98 ALA A O 1
ATOM 745 N N . LYS A 1 99 ? -7.853 5.435 1.957 1.00 81.00 99 LYS A N 1
ATOM 746 C CA . LYS A 1 99 ? -8.747 4.280 1.875 1.00 81.00 99 LYS A CA 1
ATOM 747 C C . LYS A 1 99 ? -9.593 4.110 3.135 1.00 81.00 99 LYS A C 1
ATOM 749 O O . LYS A 1 99 ? -10.801 3.925 3.012 1.00 81.00 99 LYS A O 1
ATOM 754 N N . ALA A 1 100 ? -9.001 4.242 4.318 1.00 84.12 100 ALA A N 1
ATOM 755 C CA . ALA A 1 100 ? -9.693 4.140 5.601 1.00 84.12 100 ALA A CA 1
ATOM 756 C C . ALA A 1 100 ? -10.824 5.174 5.731 1.00 84.12 100 ALA A C 1
ATOM 758 O O . ALA A 1 100 ? -11.930 4.827 6.129 1.00 84.12 100 ALA A O 1
ATOM 759 N N . ARG A 1 101 ? -10.624 6.420 5.276 1.00 85.00 101 ARG A N 1
ATOM 760 C CA . ARG A 1 101 ? -11.699 7.433 5.245 1.00 85.00 101 ARG A CA 1
ATOM 761 C C . ARG A 1 101 ? -12.917 6.987 4.453 1.00 85.00 101 ARG A C 1
ATOM 763 O O . ARG A 1 101 ? -14.033 7.299 4.843 1.00 85.00 101 ARG A O 1
ATOM 770 N N . SER A 1 102 ? -12.722 6.239 3.365 1.00 83.50 102 SER A N 1
ATOM 771 C CA . SER A 1 102 ? -13.848 5.715 2.589 1.00 83.50 102 SER A CA 1
ATOM 772 C C . SER A 1 102 ? -14.684 4.694 3.366 1.00 83.50 102 SER A C 1
ATOM 774 O O . SER A 1 102 ? -15.827 4.457 2.991 1.00 83.50 102 SER A O 1
ATOM 776 N N . LEU A 1 103 ? -14.150 4.110 4.443 1.00 82.69 103 LEU A N 1
ATOM 777 C CA . LEU A 1 103 ? -14.873 3.201 5.332 1.00 82.69 103 LEU A CA 1
ATOM 778 C C . LEU A 1 103 ? -15.622 3.947 6.445 1.00 82.69 103 LEU A C 1
ATOM 780 O O . LEU A 1 103 ? -16.603 3.413 6.948 1.00 82.69 103 LEU A O 1
ATOM 784 N N . ASN A 1 104 ? -15.217 5.171 6.805 1.00 85.25 104 ASN A N 1
ATOM 785 C CA . ASN A 1 104 ? -15.867 5.946 7.863 1.00 85.25 104 ASN A CA 1
ATOM 786 C C . ASN A 1 104 ? -17.191 6.560 7.373 1.00 85.25 104 ASN A C 1
ATOM 788 O O . ASN A 1 104 ? -17.225 7.648 6.795 1.00 85.25 104 ASN A O 1
ATOM 792 N N . ARG A 1 105 ? -18.291 5.834 7.579 1.00 86.50 105 ARG A N 1
ATOM 793 C CA . ARG A 1 105 ? -19.655 6.238 7.214 1.00 86.50 105 ARG A CA 1
ATOM 794 C C . ARG A 1 105 ? -20.588 6.135 8.428 1.00 86.50 105 ARG A C 1
ATOM 796 O O . ARG A 1 105 ? -20.305 5.365 9.347 1.00 86.50 105 ARG A O 1
ATOM 803 N N . PRO A 1 106 ? -21.719 6.862 8.458 1.00 86.81 106 PRO A N 1
ATOM 804 C CA . PRO A 1 106 ? -22.725 6.662 9.497 1.00 86.81 106 PRO A CA 1
ATOM 805 C C . PRO A 1 106 ? -23.188 5.198 9.549 1.00 86.81 106 PRO A C 1
ATOM 807 O O . PRO A 1 106 ? -23.447 4.597 8.509 1.00 86.81 106 PRO A O 1
ATOM 810 N N . GLY A 1 107 ? -23.293 4.631 10.754 1.00 86.31 107 GLY A N 1
ATOM 811 C CA . GLY A 1 107 ? -23.770 3.257 10.956 1.00 86.31 107 GLY A CA 1
ATOM 812 C C . GLY A 1 107 ? -22.727 2.150 10.754 1.00 86.31 107 GLY A C 1
ATOM 813 O O . GLY A 1 107 ? -23.112 0.988 10.654 1.00 86.31 107 GLY A O 1
ATOM 814 N N . ILE A 1 108 ? -21.429 2.475 10.696 1.00 90.75 108 ILE A N 1
ATOM 815 C CA . ILE A 1 108 ? -20.365 1.456 10.694 1.00 90.75 108 ILE A CA 1
ATOM 816 C C . ILE A 1 108 ? -20.400 0.597 11.964 1.00 90.75 108 ILE A C 1
ATOM 818 O O . ILE A 1 108 ? -20.789 1.064 13.038 1.00 90.75 108 ILE A O 1
ATOM 822 N N . THR A 1 109 ? -19.968 -0.658 11.836 1.00 92.50 109 THR A N 1
ATOM 823 C CA . THR A 1 109 ? -19.874 -1.586 12.970 1.00 92.50 109 THR A CA 1
ATOM 824 C C . THR A 1 109 ? -18.770 -1.158 13.940 1.00 92.50 109 THR A C 1
ATOM 826 O O . THR A 1 109 ? -17.842 -0.446 13.548 1.00 92.50 109 THR A O 1
ATOM 829 N N . GLU A 1 110 ? -18.825 -1.624 15.193 1.00 91.19 110 GLU A N 1
ATOM 830 C CA . GLU A 1 110 ? -17.736 -1.364 16.148 1.00 91.19 110 GLU A CA 1
ATOM 831 C C . GLU A 1 110 ? -16.416 -1.971 15.667 1.00 91.19 110 GLU A C 1
ATOM 833 O O . GLU A 1 110 ? -15.378 -1.336 15.784 1.00 91.19 110 GLU A O 1
ATOM 838 N N . ARG A 1 111 ? -16.455 -3.127 14.991 1.00 90.06 111 ARG A N 1
ATOM 839 C CA . ARG A 1 111 ? -15.247 -3.728 14.416 1.00 90.06 111 ARG A CA 1
ATOM 840 C C . ARG A 1 111 ? -14.625 -2.845 13.332 1.00 90.06 111 ARG A C 1
ATOM 842 O O . ARG A 1 111 ? -13.415 -2.644 13.315 1.00 90.06 111 ARG A O 1
ATOM 849 N N . THR A 1 112 ? -15.447 -2.274 12.453 1.00 90.75 112 THR A N 1
ATOM 850 C CA . THR A 1 112 ? -14.971 -1.307 11.456 1.00 90.75 112 THR A CA 1
ATOM 851 C C . THR A 1 112 ? -14.425 -0.048 12.131 1.00 90.75 112 THR A C 1
ATOM 853 O O . THR A 1 112 ? -13.407 0.486 11.695 1.00 90.75 112 THR A O 1
ATOM 856 N N . ARG A 1 113 ? -15.062 0.421 13.213 1.00 91.69 113 ARG A N 1
ATOM 857 C CA . ARG A 1 113 ? -14.567 1.550 14.011 1.00 91.69 113 ARG A CA 1
ATOM 858 C C . ARG A 1 113 ? -13.203 1.237 14.629 1.00 91.69 113 ARG A C 1
ATOM 860 O O . ARG A 1 113 ? -12.311 2.070 14.516 1.00 91.69 113 ARG A O 1
ATOM 867 N N . ASP A 1 114 ? -13.015 0.055 15.203 1.00 91.81 114 ASP A N 1
ATOM 868 C CA . ASP A 1 114 ? -11.744 -0.381 15.789 1.00 91.81 114 ASP A CA 1
ATOM 869 C C . ASP A 1 114 ? -10.631 -0.468 14.744 1.00 91.81 114 ASP A C 1
ATOM 871 O O . ASP A 1 114 ? -9.547 0.069 14.961 1.00 91.81 114 ASP A O 1
ATOM 875 N N . ALA A 1 115 ? -10.916 -1.006 13.556 1.00 91.62 115 ALA A N 1
ATOM 876 C CA . ALA A 1 115 ? -9.949 -1.007 12.462 1.00 91.62 115 ALA A CA 1
ATOM 877 C C . ALA A 1 115 ? -9.522 0.414 12.053 1.00 91.62 115 ALA A C 1
ATOM 879 O O . ALA A 1 115 ? -8.344 0.669 11.791 1.00 91.62 115 ALA A O 1
ATOM 880 N N . LEU A 1 116 ? -10.452 1.377 12.047 1.00 92.44 116 LEU A N 1
ATOM 881 C CA . LEU A 1 116 ? -10.121 2.785 11.810 1.00 92.44 116 LEU A CA 1
ATOM 882 C C . LEU A 1 116 ? -9.254 3.379 12.928 1.00 92.44 116 LEU A C 1
ATOM 884 O O . LEU A 1 116 ? -8.374 4.189 12.627 1.00 92.44 116 LEU A O 1
ATOM 888 N N . ARG A 1 117 ? -9.467 2.980 14.190 1.00 93.12 117 ARG A N 1
ATOM 889 C CA . ARG A 1 117 ? -8.624 3.392 15.326 1.00 93.12 117 ARG A CA 1
ATOM 890 C C . ARG A 1 117 ? -7.195 2.870 15.170 1.00 93.12 117 ARG A C 1
ATOM 892 O O . ARG A 1 117 ? -6.266 3.660 15.326 1.00 93.12 117 ARG A O 1
ATOM 899 N N . SER A 1 118 ? -7.013 1.611 14.762 1.00 93.12 118 SER A N 1
ATOM 900 C CA . SER A 1 118 ? -5.689 1.040 14.469 1.00 93.12 118 SER A CA 1
ATOM 901 C C . SER A 1 118 ? -4.973 1.805 13.354 1.00 93.12 118 SER A C 1
ATOM 903 O O . SER A 1 118 ? -3.804 2.163 13.488 1.00 93.12 118 SER A O 1
ATOM 905 N N . VAL A 1 119 ? -5.680 2.159 12.271 1.00 91.25 119 VAL A N 1
ATOM 906 C CA . VAL 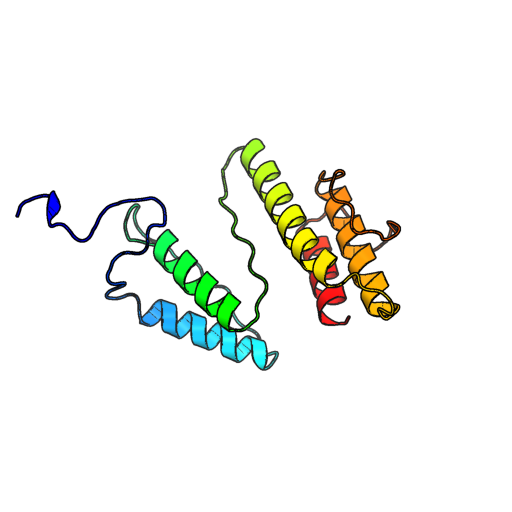A 1 119 ? -5.102 3.005 11.210 1.00 91.25 119 VAL A CA 1
ATOM 907 C C . VAL A 1 119 ? -4.728 4.395 11.741 1.00 91.25 119 VAL A C 1
ATOM 909 O O . VAL A 1 119 ? -3.689 4.944 11.365 1.00 91.25 119 VAL A O 1
ATOM 912 N N . ALA A 1 120 ? -5.555 4.990 12.605 1.00 91.56 120 ALA A N 1
ATOM 913 C CA . ALA A 1 120 ? -5.270 6.296 13.191 1.00 91.56 120 ALA A CA 1
ATOM 914 C C . ALA A 1 120 ? -4.004 6.259 14.065 1.00 91.56 120 ALA A C 1
ATOM 916 O O . ALA A 1 120 ? -3.122 7.106 13.902 1.00 91.56 120 ALA A O 1
ATOM 917 N N . ALA A 1 121 ? -3.878 5.248 14.929 1.00 91.94 121 ALA A N 1
ATOM 918 C CA . ALA A 1 121 ? -2.716 5.048 15.790 1.00 91.94 121 ALA A CA 1
ATOM 919 C C . ALA A 1 121 ? -1.432 4.809 14.974 1.00 91.94 121 ALA A C 1
ATOM 921 O O . ALA A 1 121 ? -0.406 5.460 15.213 1.00 91.94 121 ALA A O 1
ATOM 922 N N . PHE A 1 122 ? -1.525 3.991 13.924 1.00 91.19 122 PHE A N 1
ATOM 923 C CA . PHE A 1 122 ? -0.436 3.755 12.980 1.00 91.19 122 PHE A CA 1
ATOM 924 C C . PHE A 1 122 ? 0.072 5.044 12.324 1.00 91.19 122 PHE A C 1
ATOM 926 O O . PHE A 1 122 ? 1.275 5.321 12.307 1.00 91.19 122 PHE A O 1
ATOM 933 N N . ASN A 1 123 ? -0.837 5.889 11.829 1.00 89.19 123 ASN A N 1
ATOM 934 C CA . ASN A 1 123 ? -0.473 7.149 11.178 1.00 89.19 123 ASN A CA 1
ATOM 935 C C . ASN A 1 123 ? 0.255 8.114 12.125 1.00 89.19 123 ASN A C 1
ATOM 937 O O . ASN A 1 123 ? 1.170 8.829 11.695 1.00 89.19 123 ASN A O 1
ATOM 941 N N . VAL A 1 124 ? -0.106 8.120 13.412 1.00 88.62 124 VAL A N 1
ATOM 942 C CA . VAL A 1 124 ? 0.616 8.890 14.433 1.00 88.62 124 VAL A CA 1
ATOM 943 C C . VAL A 1 124 ? 2.043 8.370 14.586 1.00 88.62 124 VAL A C 1
ATOM 945 O O . VAL A 1 124 ? 2.982 9.167 14.534 1.00 88.62 124 VAL A O 1
ATOM 948 N N . LYS A 1 125 ? 2.244 7.049 14.694 1.00 89.06 125 LYS A N 1
ATOM 949 C CA . LYS A 1 125 ? 3.593 6.463 14.822 1.00 89.06 125 LYS A CA 1
ATOM 950 C C . LYS A 1 125 ? 4.459 6.634 13.583 1.00 89.06 125 LYS A C 1
ATOM 952 O O . LYS A 1 125 ? 5.680 6.736 13.699 1.00 89.06 125 LYS A O 1
ATOM 957 N N . LEU A 1 126 ? 3.855 6.758 12.404 1.00 84.69 126 LEU A N 1
ATOM 958 C CA . LEU A 1 126 ? 4.572 7.117 11.181 1.00 84.69 126 LEU A CA 1
ATOM 959 C C . LEU A 1 126 ? 4.973 8.599 11.095 1.00 84.69 126 LEU A C 1
ATOM 961 O O . LEU A 1 126 ? 5.624 8.990 10.125 1.00 84.69 126 LEU A O 1
ATOM 965 N N . GLY A 1 127 ? 4.633 9.421 12.093 1.00 80.38 127 GLY A N 1
ATOM 966 C CA . GLY A 1 127 ? 4.950 10.851 12.111 1.00 80.38 127 GLY A CA 1
ATOM 967 C C . GLY A 1 127 ? 4.060 11.669 11.175 1.00 80.38 127 GLY A C 1
ATOM 968 O O . GLY A 1 127 ? 4.465 12.729 10.696 1.00 80.38 127 GLY A O 1
ATOM 969 N N . THR A 1 128 ? 2.854 11.174 10.879 1.00 72.88 128 THR A N 1
ATOM 970 C CA . THR A 1 128 ? 1.892 11.819 9.972 1.00 72.88 128 THR A CA 1
ATOM 971 C C . THR A 1 128 ? 0.669 12.360 10.707 1.00 72.88 128 THR A C 1
ATOM 973 O O . THR A 1 128 ? -0.471 12.119 10.324 1.00 72.88 128 THR A O 1
ATOM 976 N N . SER A 1 129 ? 0.903 13.168 11.740 1.00 67.12 129 SER A N 1
ATOM 977 C CA . SER A 1 129 ? -0.126 13.712 12.643 1.00 67.12 129 SER A CA 1
ATOM 978 C C . SER A 1 129 ? -1.171 14.641 11.993 1.00 67.12 129 SER A C 1
ATOM 980 O O . SER A 1 129 ? -2.057 15.130 12.678 1.00 67.12 129 SER A O 1
ATOM 982 N N . GLY A 1 130 ? -1.083 14.910 10.686 1.00 68.81 130 GLY A N 1
ATOM 983 C CA . GLY A 1 130 ? -2.043 15.739 9.940 1.00 68.81 130 GLY A CA 1
ATOM 984 C C . GLY A 1 130 ? -3.163 14.954 9.250 1.00 68.81 130 GLY A C 1
ATOM 985 O O . GLY A 1 130 ? -3.916 15.522 8.462 1.00 68.81 130 GLY A O 1
ATOM 986 N N . ILE A 1 131 ? -3.238 13.641 9.463 1.00 77.06 131 ILE A N 1
ATOM 987 C CA . ILE A 1 131 ? -4.237 12.776 8.844 1.00 77.06 131 ILE A CA 1
ATOM 988 C C . ILE A 1 131 ? -5.358 12.506 9.849 1.00 77.06 131 ILE A C 1
ATOM 990 O O . ILE A 1 131 ? -5.246 11.608 10.675 1.00 77.06 131 ILE A O 1
ATOM 994 N N . ASP A 1 132 ? -6.460 13.246 9.731 1.00 82.25 132 ASP A N 1
ATOM 995 C CA . ASP A 1 132 ? -7.672 12.968 10.504 1.00 82.25 132 ASP A CA 1
ATOM 996 C C . ASP A 1 132 ? -8.536 11.899 9.811 1.00 82.25 132 ASP A C 1
ATOM 998 O O . ASP A 1 132 ? -8.739 11.942 8.586 1.00 82.25 132 ASP A O 1
ATOM 1002 N N . LEU A 1 133 ? -9.005 10.929 10.599 1.00 85.38 133 LEU A N 1
ATOM 1003 C CA . LEU A 1 133 ? -9.910 9.850 10.201 1.00 85.38 133 LEU A CA 1
ATOM 1004 C C . LEU A 1 133 ? -11.299 9.972 10.839 1.00 85.38 133 LEU A C 1
ATOM 1006 O O . LEU A 1 133 ? -12.160 9.154 10.525 1.00 85.38 133 LEU A O 1
ATOM 1010 N N . GLY A 1 134 ? -11.543 10.970 11.695 1.00 85.00 134 GLY A N 1
ATOM 1011 C CA . GLY A 1 134 ? -12.819 11.159 12.387 1.00 85.00 134 GLY A CA 1
ATOM 1012 C C . GLY A 1 134 ? -13.110 10.082 13.435 1.00 85.00 134 GLY A C 1
ATOM 1013 O O . GLY A 1 134 ? -14.273 9.801 13.719 1.00 85.00 134 GLY A O 1
ATOM 1014 N N . VAL A 1 135 ? -12.064 9.448 13.970 1.00 87.81 135 VAL A N 1
ATOM 1015 C CA . VAL A 1 135 ? -12.135 8.470 15.061 1.00 87.81 135 VAL A CA 1
ATOM 1016 C C . VAL A 1 135 ? -11.150 8.852 16.158 1.00 87.81 135 VAL A C 1
ATOM 1018 O O . VAL A 1 135 ? -10.102 9.436 15.888 1.00 87.81 135 VAL A O 1
ATOM 1021 N N . GLU A 1 136 ? -11.495 8.521 17.398 1.00 88.88 136 GLU A N 1
ATOM 1022 C CA . GLU A 1 136 ? -10.589 8.677 18.532 1.00 88.88 136 GLU A CA 1
ATOM 1023 C C . GLU A 1 136 ? -9.364 7.774 18.365 1.00 88.88 136 GLU A C 1
ATOM 1025 O O . GLU A 1 136 ? -9.485 6.616 17.970 1.00 88.88 136 GLU A O 1
ATOM 1030 N N . ILE A 1 137 ? -8.182 8.296 18.678 1.00 87.69 137 ILE A N 1
ATOM 1031 C CA . ILE A 1 137 ? -6.945 7.520 18.630 1.00 87.69 137 ILE A CA 1
ATOM 1032 C C . ILE A 1 137 ? -6.826 6.737 19.933 1.00 87.69 137 ILE A C 1
ATOM 1034 O O . ILE A 1 137 ? -6.710 7.333 21.002 1.00 87.69 137 ILE A O 1
ATOM 1038 N N . VAL A 1 138 ? -6.832 5.409 19.834 1.00 86.88 138 VAL A N 1
ATOM 1039 C CA . VAL A 1 138 ? -6.687 4.500 20.976 1.00 86.88 138 VAL A CA 1
ATOM 1040 C C . VAL A 1 138 ? -5.330 3.809 20.892 1.00 86.88 138 VAL A C 1
ATOM 1042 O O . VAL A 1 138 ? -4.916 3.375 19.820 1.00 86.88 138 VAL A O 1
ATOM 1045 N N . SER A 1 139 ? -4.625 3.740 22.019 1.00 84.50 139 SER A N 1
ATOM 1046 C CA . SER A 1 139 ? -3.325 3.074 22.131 1.00 84.50 139 SER A CA 1
ATOM 1047 C C . SER A 1 139 ? -3.460 1.566 22.339 1.00 84.50 139 SER A C 1
ATOM 1049 O O . SER A 1 139 ? -4.428 1.117 22.954 1.00 84.50 139 SER A O 1
ATOM 1051 N N . GLY A 1 140 ? -2.438 0.804 21.945 1.00 86.94 140 GLY A N 1
ATOM 1052 C CA . GLY A 1 140 ? -2.330 -0.638 22.188 1.00 86.94 140 GLY A CA 1
ATOM 1053 C C . GLY A 1 140 ? -2.520 -1.520 20.954 1.00 86.94 140 GLY A C 1
ATOM 1054 O O . GLY A 1 140 ? -2.467 -2.743 21.082 1.00 86.94 140 GLY A O 1
ATOM 1055 N N . ARG A 1 141 ? -2.739 -0.927 19.776 1.00 91.19 141 ARG A N 1
ATOM 1056 C CA . ARG A 1 141 ? -2.807 -1.632 18.493 1.00 91.19 141 ARG A CA 1
ATOM 1057 C C . ARG A 1 141 ? -2.225 -0.763 17.384 1.00 91.19 141 ARG A C 1
ATOM 1059 O O . ARG A 1 141 ? -2.532 0.425 17.303 1.00 91.19 141 ARG A O 1
ATOM 1066 N N . ALA A 1 142 ? -1.390 -1.362 16.543 1.00 91.44 142 ALA A N 1
ATOM 1067 C CA . ALA A 1 142 ? -0.658 -0.732 15.453 1.00 91.44 142 ALA A CA 1
ATOM 1068 C C . ALA A 1 142 ? 0.138 0.518 15.867 1.00 91.44 142 ALA A C 1
ATOM 1070 O O . ALA A 1 142 ? 0.311 1.452 15.080 1.00 91.44 142 ALA A O 1
ATOM 1071 N N . ASP A 1 143 ? 0.600 0.558 17.120 1.00 92.56 143 ASP A N 1
ATOM 1072 C CA . ASP A 1 143 ? 1.199 1.739 17.729 1.00 92.56 143 ASP A CA 1
ATOM 1073 C C . ASP A 1 143 ? 2.561 1.472 18.403 1.00 92.56 143 ASP A C 1
ATOM 1075 O O . ASP A 1 143 ? 3.073 2.316 19.152 1.00 92.56 143 ASP A O 1
ATOM 1079 N N . SER A 1 144 ? 3.192 0.334 18.104 1.00 90.50 144 SER A N 1
ATOM 1080 C CA . SER A 1 144 ? 4.462 -0.089 18.708 1.00 90.50 144 SER A CA 1
ATOM 1081 C C . SER A 1 144 ? 5.663 0.730 18.219 1.00 90.50 144 SER A C 1
ATOM 1083 O O . SER A 1 144 ? 6.653 0.880 18.936 1.00 90.50 144 SER A O 1
ATOM 1085 N N . GLY A 1 145 ? 5.583 1.290 17.006 1.00 87.00 145 GLY A N 1
ATOM 1086 C CA . GLY A 1 145 ? 6.689 1.958 16.320 1.00 87.00 145 GLY A CA 1
ATOM 1087 C C . GLY A 1 145 ? 7.563 1.008 15.491 1.00 87.00 145 GLY A C 1
ATOM 1088 O O . GLY A 1 145 ? 8.427 1.480 14.739 1.00 87.00 145 GLY A O 1
ATOM 1089 N N . ALA A 1 146 ? 7.337 -0.306 15.588 1.00 88.81 146 ALA A N 1
ATOM 1090 C CA . ALA A 1 146 ? 7.942 -1.316 14.729 1.00 88.81 146 ALA A CA 1
ATOM 1091 C C . ALA A 1 146 ? 7.070 -1.517 13.481 1.00 88.81 146 ALA A C 1
ATOM 1093 O O . ALA A 1 146 ? 5.973 -2.064 13.547 1.00 88.81 146 ALA A O 1
ATOM 1094 N N . LEU A 1 147 ? 7.561 -1.060 12.324 1.00 85.12 147 LEU A N 1
ATOM 1095 C CA . LEU A 1 147 ? 6.772 -0.983 11.088 1.00 85.12 147 LEU A CA 1
ATOM 1096 C C . LEU A 1 147 ? 6.227 -2.343 10.625 1.00 85.12 147 LEU A C 1
ATOM 1098 O O . LEU A 1 147 ? 5.124 -2.408 10.096 1.00 85.12 147 LEU A O 1
ATOM 1102 N N . ASP A 1 148 ? 7.000 -3.411 10.783 1.00 87.06 148 ASP A N 1
ATOM 1103 C CA . ASP A 1 148 ? 6.616 -4.774 10.413 1.00 87.06 148 ASP A CA 1
ATOM 1104 C C . ASP A 1 148 ? 5.474 -5.321 11.280 1.00 87.06 148 ASP A C 1
ATOM 1106 O O . ASP A 1 148 ? 4.587 -6.000 10.761 1.00 87.06 148 ASP A O 1
ATOM 1110 N N . ILE A 1 149 ? 5.467 -4.979 12.570 1.00 91.19 149 ILE A N 1
ATOM 1111 C CA . ILE A 1 149 ? 4.391 -5.322 13.504 1.00 91.19 149 ILE A CA 1
ATOM 1112 C C . ILE A 1 149 ? 3.168 -4.455 13.212 1.00 91.19 149 ILE A C 1
ATOM 1114 O O . ILE A 1 149 ? 2.085 -4.978 12.961 1.00 91.19 149 ILE A O 1
ATOM 1118 N N . ASP A 1 150 ? 3.350 -3.136 13.160 1.00 91.75 150 ASP A N 1
ATOM 1119 C CA . ASP A 1 150 ? 2.235 -2.201 13.054 1.00 91.75 150 ASP A CA 1
ATOM 1120 C C . ASP A 1 150 ? 1.485 -2.345 11.715 1.00 91.75 150 ASP A C 1
ATOM 1122 O O . ASP A 1 150 ? 0.256 -2.336 11.685 1.00 91.75 150 ASP A O 1
ATOM 1126 N N . VAL A 1 151 ? 2.197 -2.546 10.593 1.00 89.38 151 VAL A N 1
ATOM 1127 C CA . VAL A 1 151 ? 1.560 -2.796 9.282 1.00 89.38 151 VAL A CA 1
ATOM 1128 C C . VAL A 1 151 ? 0.759 -4.091 9.301 1.00 89.38 151 VAL A C 1
ATOM 1130 O O . VAL A 1 151 ? -0.324 -4.151 8.718 1.00 89.38 151 VAL A O 1
ATOM 1133 N N . ARG A 1 152 ? 1.277 -5.132 9.958 1.00 90.75 152 ARG A N 1
ATOM 1134 C CA . ARG A 1 152 ? 0.571 -6.404 10.081 1.00 90.75 152 ARG A CA 1
ATOM 1135 C C . ARG A 1 152 ? -0.730 -6.228 10.861 1.00 90.75 152 ARG A C 1
ATOM 1137 O O . ARG A 1 152 ? -1.762 -6.684 10.381 1.00 90.75 152 ARG A O 1
ATOM 1144 N N . GLU A 1 153 ? -0.692 -5.548 12.003 1.00 92.88 153 GLU A N 1
ATOM 1145 C CA . GLU A 1 153 ? -1.885 -5.293 12.819 1.00 92.88 153 GLU A CA 1
ATOM 1146 C C . GLU A 1 153 ? -2.929 -4.468 12.055 1.00 92.88 153 GLU A C 1
ATOM 1148 O O . GLU A 1 153 ? -4.095 -4.849 12.019 1.00 92.88 153 GLU A O 1
ATOM 1153 N N . VAL A 1 154 ? -2.512 -3.416 11.336 1.00 90.19 154 VAL A N 1
ATOM 1154 C CA . VAL A 1 154 ? -3.416 -2.643 10.463 1.00 90.19 154 VAL A CA 1
ATOM 1155 C C . VAL A 1 154 ? -4.099 -3.532 9.422 1.00 90.19 154 VAL A C 1
ATOM 1157 O O . VAL A 1 154 ? -5.298 -3.395 9.187 1.00 90.19 154 VAL A O 1
ATOM 1160 N N . VAL A 1 155 ? -3.356 -4.433 8.773 1.00 87.38 155 VAL A N 1
ATOM 1161 C CA . VAL A 1 155 ? -3.917 -5.334 7.756 1.00 87.38 155 VAL A CA 1
ATOM 1162 C C . VAL A 1 155 ? -4.875 -6.354 8.382 1.00 87.38 155 VAL A C 1
ATOM 1164 O O . VAL A 1 155 ? -5.946 -6.589 7.823 1.00 87.38 155 VAL A O 1
ATOM 1167 N N . GLU A 1 156 ? -4.532 -6.944 9.528 1.00 89.12 156 GLU A N 1
ATOM 1168 C CA . GLU A 1 156 ? -5.403 -7.880 10.260 1.00 89.12 156 GLU A CA 1
ATOM 1169 C C . GLU A 1 156 ? -6.727 -7.210 10.669 1.00 89.12 156 GLU A C 1
ATOM 1171 O O . GLU A 1 156 ? -7.810 -7.760 10.446 1.00 89.12 156 GLU A O 1
ATOM 1176 N N . ASP A 1 157 ? -6.664 -5.985 11.187 1.00 89.56 157 ASP A N 1
ATOM 1177 C CA . ASP A 1 157 ? -7.850 -5.266 11.647 1.00 89.56 157 ASP A CA 1
ATOM 1178 C C . ASP A 1 157 ? -8.718 -4.802 10.459 1.00 89.56 157 ASP A C 1
ATOM 1180 O O . ASP A 1 157 ? -9.937 -4.959 10.478 1.00 89.56 157 ASP A O 1
ATOM 1184 N N . LEU A 1 158 ? -8.110 -4.317 9.366 1.00 82.94 158 LEU A N 1
ATOM 1185 C CA . LEU A 1 158 ? -8.842 -3.903 8.158 1.00 82.94 158 LEU A CA 1
ATOM 1186 C C . LEU A 1 158 ? -9.486 -5.063 7.391 1.00 82.94 158 LEU A C 1
ATOM 1188 O O . LEU A 1 158 ? -10.479 -4.846 6.701 1.00 82.94 158 LEU A O 1
ATOM 1192 N N . THR A 1 159 ? -8.912 -6.265 7.452 1.00 81.19 159 THR A N 1
ATOM 1193 C CA . THR A 1 159 ? -9.445 -7.447 6.746 1.00 81.19 159 THR A CA 1
ATOM 1194 C C . THR A 1 159 ? -10.490 -8.207 7.554 1.00 81.19 159 THR A C 1
ATOM 1196 O O . THR A 1 159 ? -11.251 -8.984 6.981 1.00 81.19 159 THR A O 1
ATOM 1199 N N . SER A 1 160 ? -10.542 -7.988 8.870 1.00 76.56 160 SER A N 1
ATOM 1200 C CA . SER A 1 160 ? -11.559 -8.571 9.749 1.00 76.56 160 SER A CA 1
ATOM 1201 C C . SER A 1 160 ? -12.800 -7.684 9.930 1.00 76.56 160 SER A C 1
ATOM 1203 O O . SER A 1 160 ? -13.837 -8.201 10.364 1.00 76.56 160 SER A O 1
ATOM 1205 N N . ALA A 1 161 ? -12.692 -6.388 9.610 1.00 67.81 161 ALA A N 1
ATOM 1206 C CA . ALA A 1 161 ? -13.734 -5.354 9.679 1.00 67.81 161 ALA A CA 1
ATOM 1207 C C . ALA A 1 161 ? -14.859 -5.484 8.645 1.00 67.81 161 ALA A C 1
ATOM 1209 O O . ALA A 1 161 ? -15.979 -5.048 9.008 1.00 67.81 161 ALA A O 1
#

Secondary structure (DSSP, 8-state):
--GGG-S----SSPPPS--TT-HHHHHHHHHHHHHHHTT---PPP-----TTSSHHHHHHHHHHHHHHTT---------SSHHHHHHHHHHHHHHHHHHHHHH--TT--HHHHHHHHHHHHHHHHTT-TT---SS---SSSS-SS-HHHHHHHHHHHHHH-

pLDDT: mean 83.83, std 11.34, range [48.38, 95.94]

Radius of gyration: 18.88 Å; chains: 1; bounding box: 43×35×61 Å

Foldseek 3Di:
DPPVPPQDDPDQQPAGPDPPPCVVVLVLLVVQLVCVVVVHDDDDDDDDDDPSPCPSNSVVVSVVVCVVSVDQDFDADADPDPVRLLRRLQSVLVSLLVVLLVLDDPPHDVLNLVLSLLSQLLCVLSVNPVRDSPHDNDPDALNPSPNVRSVVRSVVSNVVD

Sequence (161 aa):
MRDAMNPFNPGSGTPPPALVGRDQELTAFDVLIERTSFSRPGRGMVLTGLRGVGKTVLLNQMRRRAEAAGWFTVNIEARRDAAGSFAVRKALAREIAAKARSLNRPGITERTRDALRSVAAFNVKLGTSGIDLGVEIVSGRADSGALDIDVREVVEDLTSA